Protein AF-A0A964Z2A0-F1 (afdb_monomer_lite)

Foldseek 3Di:
DDDPVVVVVPVVVVVVVVVVVVVVVVVVVVVVVVLVVVVVVVVVVVVVVLVCCQPVLDPQWDWAADDPAWTKTWHWDKDWAQDSPDNPDIDIDIRIHIDIGRDPDD

Secondary structure (DSSP, 8-state):
---TTTTTTHHHHHHHHHHHHHHHHHHHHHHHHHHHHHHHHHHHHHHHHHHHHHHH--TTPEEEE-TTS-EEEEEEEEEEEE-SS-TTSEEEEEEEEEEEE-----

Structure (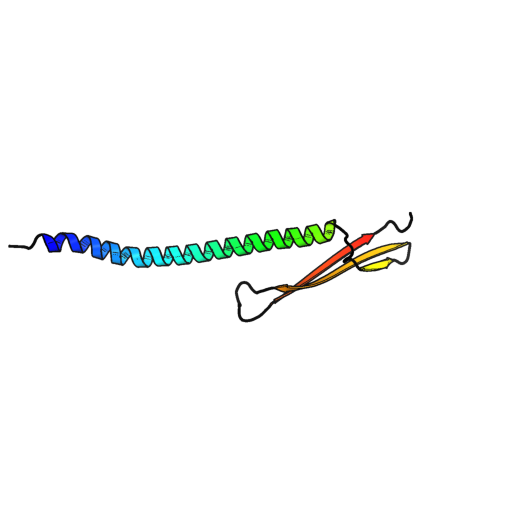mmCIF, N/CA/C/O backbone):
data_AF-A0A964Z2A0-F1
#
_entry.id   AF-A0A964Z2A0-F1
#
loop_
_atom_site.group_PDB
_atom_site.id
_atom_site.type_symbol
_atom_site.label_atom_id
_atom_site.label_alt_id
_atom_site.label_comp_id
_atom_site.label_asym_id
_atom_site.label_entity_id
_atom_site.label_seq_id
_atom_site.pdbx_PDB_ins_code
_atom_site.Cartn_x
_atom_site.Cartn_y
_atom_site.Cartn_z
_atom_site.occupancy
_atom_site.B_iso_or_equiv
_atom_site.auth_seq_id
_atom_site.auth_comp_id
_atom_site.auth_asym_id
_atom_site.auth_atom_id
_atom_site.pdbx_PDB_model_num
ATOM 1 N N . MET A 1 1 ? 43.195 5.010 -56.048 1.00 42.56 1 MET A N 1
ATOM 2 C CA . MET A 1 1 ? 43.161 6.065 -55.007 1.00 42.56 1 MET A CA 1
ATOM 3 C C . MET A 1 1 ? 42.018 5.739 -54.056 1.00 42.56 1 MET A C 1
ATOM 5 O O . MET A 1 1 ? 40.902 5.573 -54.522 1.00 42.56 1 MET A O 1
ATOM 9 N N . ARG A 1 2 ? 42.303 5.501 -52.768 1.00 55.19 2 ARG A N 1
ATOM 10 C CA . ARG A 1 2 ? 41.315 5.024 -51.782 1.00 55.19 2 ARG A CA 1
ATOM 11 C C . ARG A 1 2 ? 40.590 6.229 -51.179 1.00 55.19 2 ARG A C 1
ATOM 13 O O . ARG A 1 2 ? 41.250 7.112 -50.643 1.00 55.19 2 ARG A O 1
ATOM 20 N N . ASN A 1 3 ? 39.264 6.268 -51.306 1.00 51.81 3 ASN A N 1
ATOM 21 C CA . ASN A 1 3 ? 38.430 7.392 -50.877 1.00 51.81 3 ASN A CA 1
ATOM 22 C C . ASN A 1 3 ? 38.527 7.580 -49.344 1.00 51.81 3 ASN A C 1
ATOM 24 O O . ASN A 1 3 ? 38.119 6.680 -48.607 1.00 51.81 3 ASN A O 1
ATOM 28 N N . PRO A 1 4 ? 39.042 8.714 -48.831 1.00 56.06 4 PRO A N 1
ATOM 29 C CA . PRO A 1 4 ? 39.264 8.913 -47.394 1.00 56.06 4 PRO A CA 1
ATOM 30 C C . PRO A 1 4 ? 37.967 9.085 -46.582 1.00 56.06 4 PRO A C 1
ATOM 32 O O . PRO A 1 4 ? 38.004 9.029 -45.358 1.00 56.06 4 PRO A O 1
ATOM 35 N N . LEU A 1 5 ? 36.818 9.234 -47.248 1.00 56.44 5 LEU A N 1
ATOM 36 C CA . LEU A 1 5 ? 35.503 9.388 -46.616 1.00 56.44 5 LEU A CA 1
ATOM 37 C C . LEU A 1 5 ? 34.918 8.076 -46.064 1.00 56.44 5 LEU A C 1
ATOM 39 O O . LEU A 1 5 ? 34.114 8.119 -45.142 1.00 56.44 5 LEU A O 1
ATOM 43 N N . VAL A 1 6 ? 35.334 6.912 -46.577 1.00 54.31 6 VAL A N 1
ATOM 44 C CA . VAL A 1 6 ? 34.776 5.614 -46.140 1.00 54.31 6 VAL A CA 1
ATOM 45 C C . VAL A 1 6 ? 35.364 5.174 -44.792 1.00 54.31 6 VAL A C 1
ATOM 47 O O . VAL A 1 6 ? 34.656 4.615 -43.959 1.00 54.31 6 VAL A O 1
ATOM 50 N N . LYS A 1 7 ? 36.625 5.535 -44.518 1.00 50.62 7 LYS A N 1
ATOM 51 C CA . LYS A 1 7 ? 37.370 5.115 -43.318 1.00 50.62 7 LYS A CA 1
ATOM 52 C C . LYS A 1 7 ? 36.865 5.754 -42.012 1.00 50.62 7 LYS A C 1
ATOM 54 O O . LYS A 1 7 ? 37.085 5.204 -40.942 1.00 50.62 7 LYS A O 1
ATOM 59 N N . ASN A 1 8 ? 36.183 6.899 -42.089 1.00 54.25 8 ASN A N 1
ATOM 60 C CA . ASN A 1 8 ? 35.636 7.584 -40.910 1.00 54.25 8 ASN A CA 1
ATOM 61 C C . ASN A 1 8 ? 34.212 7.130 -40.550 1.00 54.25 8 ASN A C 1
ATOM 63 O O . ASN A 1 8 ? 33.713 7.497 -39.491 1.00 54.25 8 ASN A O 1
ATOM 67 N N . SER A 1 9 ? 33.550 6.352 -41.415 1.00 56.12 9 SER A N 1
ATOM 68 C CA . SER A 1 9 ? 32.181 5.884 -41.169 1.00 56.12 9 SER A CA 1
ATOM 69 C C . SER A 1 9 ? 32.136 4.607 -40.327 1.00 56.12 9 SER A C 1
ATOM 71 O O . SER A 1 9 ? 31.251 4.474 -39.491 1.00 56.12 9 SER A O 1
ATOM 73 N N . GLU A 1 10 ? 33.122 3.717 -40.464 1.00 57.00 10 GLU A N 1
ATOM 74 C CA . GLU A 1 10 ? 33.117 2.377 -39.853 1.00 57.00 10 GLU A CA 1
ATOM 75 C C . GLU A 1 10 ? 33.085 2.428 -38.314 1.00 57.00 10 GLU A C 1
ATOM 77 O O . GLU A 1 10 ? 32.238 1.782 -37.700 1.00 57.00 10 GLU A O 1
ATOM 82 N N . GLY A 1 11 ? 33.886 3.302 -37.691 1.00 60.19 11 GLY A N 1
ATOM 83 C CA . GLY A 1 11 ? 33.871 3.486 -36.231 1.00 60.19 11 GLY A CA 1
ATOM 84 C C . GLY A 1 11 ? 32.579 4.118 -35.694 1.00 60.19 11 GLY A C 1
ATOM 85 O O . GLY A 1 11 ? 32.197 3.876 -34.550 1.00 60.19 11 GLY A O 1
ATOM 86 N N . SER A 1 12 ? 31.861 4.889 -36.520 1.00 64.31 12 SER A N 1
ATOM 87 C CA . SER A 1 12 ? 30.562 5.456 -36.144 1.00 64.31 12 SER A CA 1
ATOM 88 C C . SER A 1 12 ? 29.450 4.412 -36.212 1.00 64.31 12 SER A C 1
ATOM 90 O O . SER A 1 12 ? 28.553 4.457 -35.374 1.00 64.31 12 SER A O 1
ATOM 92 N N . VAL A 1 13 ? 29.486 3.483 -37.176 1.00 67.69 13 VAL A N 1
ATOM 93 C CA . VAL A 1 13 ? 28.464 2.427 -37.289 1.00 67.69 13 VAL A CA 1
ATOM 94 C C . VAL A 1 13 ? 28.670 1.354 -36.216 1.00 67.69 13 VAL A C 1
ATOM 96 O O . VAL A 1 13 ? 27.696 0.932 -35.596 1.00 67.69 13 VAL A O 1
ATOM 99 N N . GLU A 1 14 ? 29.915 0.973 -35.913 1.00 64.38 14 GLU A N 1
ATOM 100 C CA . GLU A 1 14 ? 30.221 0.055 -34.800 1.00 64.38 14 GLU A CA 1
ATOM 101 C C . GLU A 1 14 ? 29.829 0.637 -33.438 1.00 64.38 14 GLU A C 1
ATOM 103 O O . GLU A 1 14 ? 29.220 -0.052 -32.612 1.00 64.38 14 GLU A O 1
ATOM 108 N N . SER A 1 15 ? 30.103 1.926 -33.213 1.00 66.00 15 SER A N 1
ATOM 109 C CA . SER A 1 15 ? 29.645 2.610 -32.002 1.00 66.00 15 SER A CA 1
ATOM 110 C C . SER A 1 15 ? 28.116 2.688 -31.927 1.00 66.00 15 SER A C 1
ATOM 112 O O . SER A 1 15 ? 27.562 2.607 -30.837 1.00 66.00 15 SER A O 1
ATOM 114 N N . PHE A 1 16 ? 27.413 2.823 -33.054 1.00 71.94 16 PHE A N 1
ATOM 115 C CA . PHE A 1 16 ? 25.948 2.886 -33.073 1.00 71.94 16 PHE A CA 1
ATOM 116 C C . PHE A 1 16 ? 25.305 1.518 -32.805 1.00 71.94 16 PHE A C 1
ATOM 118 O O . PHE A 1 16 ? 24.353 1.413 -32.030 1.00 71.94 16 PHE A O 1
ATOM 125 N N . ILE A 1 17 ? 25.864 0.456 -33.395 1.00 76.50 17 ILE A N 1
ATOM 126 C CA . ILE A 1 17 ? 25.414 -0.932 -33.209 1.00 76.50 17 ILE A CA 1
ATOM 127 C C . ILE A 1 17 ? 25.595 -1.391 -31.757 1.00 76.50 17 ILE A C 1
ATOM 129 O O . ILE A 1 17 ? 24.774 -2.150 -31.250 1.00 76.50 17 ILE A O 1
ATOM 133 N N . THR A 1 18 ? 26.630 -0.912 -31.065 1.00 79.00 18 THR A N 1
ATOM 134 C CA . THR A 1 18 ? 26.878 -1.248 -29.651 1.00 79.00 18 THR A CA 1
ATOM 135 C C . THR A 1 18 ? 26.079 -0.380 -28.675 1.00 79.00 18 THR A C 1
ATOM 137 O O . THR A 1 18 ? 25.675 -0.858 -27.613 1.00 79.00 18 THR A O 1
ATOM 140 N N . LEU A 1 19 ? 25.773 0.866 -29.043 1.00 85.44 19 LEU A N 1
ATOM 141 C CA . LEU A 1 19 ? 25.045 1.804 -28.189 1.00 85.44 19 LEU A CA 1
ATOM 142 C C . LEU A 1 19 ? 23.546 1.482 -28.089 1.00 85.44 19 LEU A C 1
ATOM 144 O O . LEU A 1 19 ? 22.965 1.655 -27.020 1.00 85.44 19 LEU A O 1
ATOM 148 N N . ILE A 1 20 ? 22.916 0.960 -29.148 1.00 86.88 20 ILE A N 1
ATOM 149 C CA . ILE A 1 20 ? 21.479 0.621 -29.129 1.00 86.88 20 ILE A CA 1
ATOM 150 C C . ILE A 1 20 ? 21.141 -0.439 -28.059 1.00 86.88 20 ILE A C 1
ATOM 152 O O . ILE A 1 20 ? 20.276 -0.163 -27.221 1.00 86.88 20 ILE A O 1
ATOM 156 N N . PRO A 1 21 ? 21.803 -1.616 -28.005 1.00 87.75 21 PRO A N 1
ATOM 157 C CA . PRO A 1 21 ? 21.550 -2.604 -26.955 1.00 87.75 21 PRO A CA 1
ATOM 158 C C . PRO A 1 21 ? 21.836 -2.058 -25.554 1.00 87.75 21 PRO A C 1
ATOM 160 O O . PRO A 1 21 ? 21.095 -2.341 -24.614 1.00 87.75 21 PRO A O 1
ATOM 163 N N . GLN A 1 22 ? 22.882 -1.240 -25.414 1.00 87.50 22 GLN A N 1
ATOM 164 C CA . GLN A 1 22 ? 23.254 -0.641 -24.136 1.00 87.50 22 GLN A CA 1
ATOM 165 C C . GLN A 1 22 ? 22.185 0.338 -23.629 1.00 87.50 22 GLN A C 1
ATOM 167 O O . GLN A 1 22 ? 21.796 0.273 -22.463 1.00 87.50 22 GLN A O 1
ATOM 172 N N . VAL A 1 23 ? 21.668 1.209 -24.499 1.00 91.44 23 VAL A N 1
ATOM 173 C CA . VAL A 1 23 ? 20.578 2.132 -24.153 1.00 91.44 23 VAL A CA 1
ATOM 174 C C . VAL A 1 23 ? 19.286 1.368 -23.870 1.00 91.44 23 VAL A C 1
ATOM 176 O O . VAL A 1 23 ? 18.568 1.723 -22.941 1.00 91.44 23 VAL A O 1
ATOM 179 N N . PHE A 1 24 ? 19.004 0.287 -24.598 1.00 91.38 24 PHE A N 1
ATOM 180 C CA . PHE A 1 24 ? 17.838 -0.555 -24.330 1.00 91.38 24 PHE A CA 1
ATOM 181 C C . PHE A 1 24 ? 17.883 -1.178 -22.927 1.00 91.38 24 PHE A C 1
ATOM 183 O O . PHE A 1 24 ? 16.922 -1.057 -22.167 1.00 91.38 24 PHE A O 1
ATOM 190 N N . ILE A 1 25 ? 19.015 -1.782 -22.548 1.00 92.06 25 ILE A N 1
ATOM 191 C CA . ILE A 1 25 ? 19.206 -2.345 -21.202 1.00 92.06 25 ILE A CA 1
ATOM 192 C C . ILE A 1 25 ? 19.117 -1.240 -20.143 1.00 92.06 25 ILE A C 1
ATOM 194 O O . ILE A 1 25 ? 18.479 -1.436 -19.109 1.00 92.06 25 ILE A O 1
ATOM 198 N N . PHE A 1 26 ? 19.703 -0.068 -20.405 1.00 93.06 26 PHE A N 1
ATOM 199 C CA . PHE A 1 26 ? 19.602 1.087 -19.513 1.00 93.06 26 PHE A CA 1
ATOM 200 C C . PHE A 1 26 ? 18.149 1.526 -19.299 1.00 93.06 26 PHE A C 1
ATOM 202 O O . PHE A 1 26 ? 17.739 1.716 -18.157 1.00 93.06 26 PHE A O 1
ATOM 209 N N . LEU A 1 27 ? 17.352 1.643 -20.364 1.00 93.31 27 LEU A N 1
ATOM 210 C CA . LEU A 1 27 ? 15.938 2.010 -20.268 1.00 93.31 27 LEU A CA 1
ATOM 211 C C . LEU A 1 27 ? 15.132 0.962 -19.493 1.00 93.31 27 LEU A C 1
ATOM 213 O O . LEU A 1 27 ? 14.289 1.328 -18.677 1.00 93.31 27 LEU A O 1
ATOM 217 N N . LEU A 1 28 ? 15.426 -0.324 -19.690 1.00 90.88 28 LEU A N 1
ATOM 218 C CA . LEU A 1 28 ? 14.778 -1.415 -18.961 1.00 90.88 28 LEU A CA 1
ATOM 219 C C . LEU A 1 28 ? 15.108 -1.341 -17.461 1.00 90.88 28 LEU A C 1
ATOM 221 O O . LEU A 1 28 ? 14.208 -1.358 -16.623 1.00 90.88 28 LEU A O 1
ATOM 225 N N . MET A 1 29 ? 16.385 -1.164 -17.109 1.00 90.19 29 MET A N 1
ATOM 226 C CA . MET A 1 29 ? 16.804 -0.962 -15.716 1.00 90.19 29 MET A CA 1
ATOM 227 C C . MET A 1 29 ? 16.183 0.299 -15.107 1.00 90.19 29 MET A C 1
ATOM 229 O O . MET A 1 29 ? 15.705 0.265 -13.974 1.00 90.19 29 MET A O 1
ATOM 233 N N . PHE A 1 30 ? 16.134 1.397 -15.861 1.00 88.56 30 PHE A N 1
ATOM 234 C CA . PHE A 1 30 ? 15.533 2.652 -15.419 1.00 88.56 30 PHE A CA 1
ATOM 235 C C . PHE A 1 30 ? 14.040 2.494 -15.108 1.00 88.56 30 PHE A C 1
ATOM 237 O O . PHE A 1 30 ? 13.581 2.953 -14.062 1.00 88.56 30 PHE A O 1
ATOM 244 N N . GLN A 1 31 ? 13.295 1.786 -15.962 1.00 84.88 31 GLN A N 1
ATOM 245 C CA . GLN A 1 31 ? 11.884 1.471 -15.725 1.00 84.88 31 GLN A CA 1
ATOM 246 C C . GLN A 1 31 ? 11.687 0.623 -14.461 1.00 84.88 31 GLN A C 1
ATOM 248 O O . GLN A 1 31 ? 10.807 0.935 -13.657 1.00 84.88 31 GLN A O 1
ATOM 253 N N . LEU A 1 32 ? 12.527 -0.393 -14.235 1.00 84.94 32 LEU A N 1
ATOM 254 C CA . LEU A 1 32 ? 12.457 -1.229 -13.029 1.00 84.94 32 LEU A CA 1
ATOM 255 C C . LEU A 1 32 ? 12.736 -0.432 -11.747 1.00 84.94 32 LEU A C 1
ATOM 257 O O . LEU A 1 32 ? 12.037 -0.611 -10.750 1.00 84.94 32 LEU A O 1
ATOM 261 N N . VAL A 1 33 ? 13.715 0.477 -11.766 1.00 83.06 33 VAL A N 1
ATOM 262 C CA . VAL A 1 33 ? 14.020 1.352 -10.620 1.00 83.06 33 VAL A CA 1
ATOM 263 C C . VAL A 1 33 ? 12.870 2.324 -10.344 1.00 83.06 33 VAL A C 1
ATOM 265 O O . VAL A 1 33 ? 12.479 2.497 -9.190 1.00 83.06 33 VAL A O 1
ATOM 268 N N . PHE A 1 34 ? 12.275 2.919 -11.381 1.00 78.75 34 PHE A N 1
ATOM 269 C CA . PHE A 1 34 ? 11.106 3.796 -11.229 1.00 78.75 34 PHE A CA 1
ATOM 270 C C . PHE A 1 34 ? 9.894 3.065 -10.641 1.00 78.75 34 PHE A C 1
ATOM 272 O O . PHE A 1 34 ? 9.170 3.609 -9.800 1.00 78.75 34 PHE A O 1
ATOM 279 N N . MET A 1 35 ? 9.699 1.814 -11.054 1.00 76.44 35 MET A N 1
ATOM 280 C CA . MET A 1 35 ? 8.689 0.923 -10.497 1.00 76.44 35 MET A CA 1
ATOM 281 C C . MET A 1 35 ? 8.938 0.635 -9.009 1.00 76.44 35 MET A C 1
ATOM 283 O O . MET A 1 35 ? 8.018 0.780 -8.203 1.00 76.44 35 MET A O 1
ATOM 287 N N . GLN A 1 36 ? 10.178 0.314 -8.620 1.00 72.31 36 GLN A N 1
ATOM 288 C CA . GLN A 1 36 ? 10.542 0.117 -7.210 1.00 72.31 36 GLN A CA 1
ATOM 289 C C . GLN A 1 36 ? 10.328 1.385 -6.375 1.00 72.31 36 GLN A C 1
ATOM 291 O O . GLN A 1 36 ? 9.770 1.313 -5.281 1.00 72.31 36 GLN A O 1
ATOM 296 N N . PHE A 1 37 ? 10.712 2.552 -6.896 1.00 73.50 37 PHE A N 1
ATOM 297 C CA . PHE A 1 37 ? 10.514 3.827 -6.208 1.00 73.50 37 PHE A CA 1
ATOM 298 C C . PHE A 1 37 ? 9.028 4.136 -5.975 1.00 73.50 37 PHE A C 1
ATOM 300 O O . PHE A 1 37 ? 8.645 4.529 -4.872 1.00 73.50 37 PHE A O 1
ATOM 307 N N . SER A 1 38 ? 8.186 3.913 -6.987 1.00 70.38 38 SER A N 1
ATOM 308 C CA . SER A 1 38 ? 6.737 4.133 -6.880 1.00 70.38 38 SER A CA 1
ATOM 309 C C . SER A 1 38 ? 6.113 3.207 -5.831 1.00 70.38 38 SER A C 1
ATOM 311 O O . SER A 1 38 ? 5.398 3.676 -4.951 1.00 70.38 38 SER A O 1
ATOM 313 N N . PHE A 1 39 ? 6.483 1.923 -5.835 1.00 68.12 39 PHE A N 1
ATOM 314 C CA . PHE A 1 39 ? 6.010 0.948 -4.847 1.00 68.12 39 PHE A CA 1
ATOM 315 C C . PHE A 1 39 ? 6.432 1.291 -3.408 1.00 68.12 39 PHE A C 1
ATOM 317 O O . PHE A 1 39 ? 5.632 1.193 -2.473 1.00 68.12 39 PHE A O 1
ATOM 324 N N . ILE A 1 40 ? 7.685 1.716 -3.215 1.00 71.88 40 ILE A N 1
ATOM 325 C CA . ILE A 1 40 ? 8.208 2.117 -1.900 1.00 71.88 40 ILE A CA 1
ATOM 326 C C . ILE A 1 40 ? 7.468 3.356 -1.390 1.00 71.88 40 ILE A C 1
ATOM 328 O O . ILE A 1 40 ? 7.057 3.394 -0.227 1.00 71.88 40 ILE A O 1
ATOM 332 N N . ARG A 1 41 ? 7.252 4.350 -2.258 1.00 69.31 41 ARG A N 1
ATOM 333 C CA . ARG A 1 41 ? 6.493 5.556 -1.916 1.00 69.31 41 ARG A CA 1
ATOM 334 C C . ARG A 1 41 ? 5.070 5.208 -1.484 1.00 69.31 41 ARG A C 1
ATOM 336 O O . ARG A 1 41 ? 4.647 5.634 -0.413 1.00 69.31 41 ARG A O 1
ATOM 343 N N . ASP A 1 42 ? 4.371 4.392 -2.266 1.00 64.81 42 ASP A N 1
ATOM 344 C CA . ASP A 1 42 ? 2.983 4.020 -1.985 1.00 64.81 42 ASP A CA 1
ATOM 345 C C . ASP A 1 42 ? 2.877 3.179 -0.702 1.00 64.81 42 ASP A C 1
ATOM 347 O O . ASP A 1 42 ? 1.946 3.353 0.086 1.00 64.81 42 ASP A O 1
ATOM 351 N N . THR A 1 43 ? 3.879 2.340 -0.419 1.00 63.75 43 THR A N 1
ATOM 352 C CA . THR A 1 43 ? 3.965 1.577 0.835 1.00 63.75 43 THR A CA 1
ATOM 353 C C . THR A 1 43 ? 4.150 2.492 2.045 1.00 63.75 43 THR A C 1
ATOM 355 O O . THR A 1 43 ? 3.416 2.357 3.025 1.00 63.75 43 THR A O 1
ATOM 358 N N . HIS A 1 44 ? 5.080 3.451 1.992 1.00 61.88 44 HIS A N 1
ATOM 359 C CA . HIS A 1 44 ? 5.299 4.391 3.097 1.00 61.88 44 HIS A CA 1
ATOM 360 C C . HIS A 1 44 ? 4.105 5.323 3.313 1.00 61.88 44 HIS A C 1
ATOM 362 O O . HIS A 1 44 ? 3.716 5.558 4.458 1.00 61.88 44 HIS A O 1
ATOM 368 N N . THR A 1 45 ? 3.483 5.816 2.240 1.00 69.12 45 THR A N 1
ATOM 369 C CA . THR A 1 45 ? 2.264 6.626 2.339 1.00 69.12 45 THR A CA 1
ATOM 370 C C . THR A 1 45 ? 1.105 5.807 2.906 1.00 69.12 45 THR A C 1
ATOM 372 O O . THR A 1 45 ? 0.436 6.276 3.822 1.00 69.12 45 THR A O 1
ATOM 375 N N . SER A 1 46 ? 0.916 4.562 2.456 1.00 63.88 46 SER A N 1
ATOM 376 C CA . SER A 1 46 ? -0.123 3.667 2.981 1.00 63.88 46 SER A CA 1
ATOM 377 C C . SER A 1 46 ? 0.106 3.316 4.455 1.00 63.88 46 SER A C 1
ATOM 379 O O . SER A 1 46 ? -0.848 3.287 5.229 1.00 63.88 46 SER A O 1
ATOM 381 N N . GLN A 1 47 ? 1.349 3.064 4.874 1.00 62.50 47 GLN A N 1
ATOM 382 C CA . GLN A 1 47 ? 1.669 2.837 6.288 1.00 62.50 47 GLN A CA 1
ATOM 383 C C . GLN A 1 47 ? 1.439 4.098 7.129 1.00 62.50 47 GLN A C 1
ATOM 385 O O . GLN A 1 47 ? 0.873 4.011 8.218 1.00 62.50 47 GLN A O 1
ATOM 390 N N . GLY A 1 48 ? 1.815 5.270 6.611 1.00 64.88 48 GLY A N 1
ATOM 391 C CA . GLY A 1 48 ? 1.555 6.553 7.260 1.00 64.88 48 GLY A CA 1
ATOM 392 C C . GLY A 1 48 ? 0.061 6.841 7.412 1.00 64.88 48 GLY A C 1
ATOM 393 O O . GLY A 1 48 ? -0.368 7.298 8.469 1.00 64.88 48 GLY A O 1
ATOM 394 N N . GLU A 1 49 ? -0.743 6.526 6.398 1.00 67.25 49 GLU A N 1
ATOM 395 C CA . GLU A 1 49 ? -2.200 6.665 6.437 1.00 67.25 49 GLU A CA 1
ATOM 396 C C . GLU A 1 49 ? -2.832 5.721 7.467 1.00 67.25 49 GLU A C 1
ATOM 398 O O . GLU A 1 49 ? -3.602 6.175 8.310 1.00 67.25 49 GLU A O 1
ATOM 403 N N . ILE A 1 50 ? -2.456 4.437 7.475 1.00 69.25 50 ILE A N 1
ATOM 404 C CA . ILE A 1 50 ? -2.953 3.456 8.456 1.00 69.25 50 ILE A CA 1
ATOM 405 C C . ILE A 1 50 ? -2.582 3.885 9.882 1.00 69.25 50 ILE A C 1
ATOM 407 O O . ILE A 1 50 ? -3.432 3.877 10.771 1.00 69.25 50 ILE A O 1
ATOM 411 N N . SER A 1 51 ? -1.338 4.321 10.100 1.00 64.31 51 SER A N 1
ATOM 412 C CA . SER A 1 51 ? -0.881 4.780 11.414 1.00 64.31 51 SER A CA 1
ATOM 413 C C . SER A 1 51 ? -1.578 6.071 11.845 1.00 64.31 51 SER A C 1
ATOM 415 O O . SER A 1 51 ? -1.936 6.218 13.011 1.00 64.31 51 SER A O 1
ATOM 417 N N . ARG A 1 52 ? -1.812 7.007 10.921 1.00 64.88 52 ARG A N 1
ATOM 418 C CA . ARG A 1 52 ? -2.552 8.243 11.198 1.00 64.88 52 ARG A CA 1
ATOM 419 C C . ARG A 1 52 ? -4.008 7.951 11.549 1.00 64.88 52 ARG A C 1
ATOM 421 O O . ARG A 1 52 ? -4.540 8.565 12.468 1.00 64.88 52 ARG A O 1
ATOM 428 N N . THR A 1 53 ? -4.626 7.005 10.854 1.00 63.94 53 THR A N 1
ATOM 429 C CA . THR A 1 53 ? -5.986 6.543 11.132 1.00 63.94 53 THR A CA 1
ATOM 430 C C . THR A 1 53 ? -6.079 5.821 12.481 1.00 63.94 53 THR A C 1
ATOM 432 O O . THR A 1 53 ? -7.055 6.020 13.202 1.00 63.94 53 THR A O 1
ATOM 435 N N . ALA A 1 54 ? -5.058 5.052 12.873 1.00 62.41 54 ALA A N 1
ATOM 436 C CA . ALA A 1 54 ? -4.947 4.453 14.207 1.00 62.41 54 ALA A CA 1
ATOM 437 C C . ALA A 1 54 ? -4.816 5.504 15.325 1.00 62.41 54 ALA A C 1
ATOM 439 O O . ALA A 1 54 ? -5.482 5.398 16.349 1.00 62.41 54 ALA A O 1
ATOM 440 N N . ILE A 1 55 ? -3.993 6.538 15.115 1.00 62.31 55 ILE A N 1
ATOM 441 C CA . ILE A 1 55 ? -3.682 7.554 16.136 1.00 62.31 55 ILE A CA 1
ATOM 442 C C . ILE A 1 55 ? -4.791 8.602 16.288 1.00 62.31 55 ILE A C 1
ATOM 444 O O . ILE A 1 55 ? -5.080 9.022 17.403 1.00 62.31 55 ILE A O 1
ATOM 448 N N . LEU A 1 56 ? -5.405 9.064 15.193 1.00 60.94 56 LEU A N 1
ATOM 449 C CA . LEU A 1 56 ? -6.365 10.174 15.258 1.00 60.94 56 LEU A CA 1
ATOM 450 C C . LEU A 1 56 ? -7.714 9.800 15.882 1.00 60.94 56 LEU A C 1
ATOM 452 O O . LEU A 1 56 ? -8.490 10.715 16.141 1.00 60.94 56 LEU A O 1
ATOM 456 N N . GLY A 1 57 ? -8.008 8.509 16.104 1.00 57.66 57 GLY A N 1
ATOM 457 C CA . GLY A 1 57 ? -9.204 8.071 16.841 1.00 57.66 57 GLY A CA 1
ATOM 458 C C . GLY A 1 57 ? -10.509 8.731 16.368 1.00 57.66 57 GLY A C 1
ATOM 459 O O . GLY A 1 57 ? -11.361 9.070 17.179 1.00 57.66 57 GLY A O 1
ATOM 460 N N . GLY A 1 58 ? -10.625 9.024 15.066 1.00 60.88 58 GLY A N 1
ATOM 461 C CA . GLY A 1 58 ? -11.676 9.893 14.526 1.00 60.88 58 GLY A CA 1
ATOM 462 C C . GLY A 1 58 ? -13.055 9.230 14.422 1.00 60.88 58 GLY A C 1
ATOM 463 O O . GLY A 1 58 ? -13.209 8.034 14.636 1.00 60.88 58 GLY A O 1
ATOM 464 N N . SER A 1 59 ? -14.061 9.989 13.976 1.00 60.19 59 SER A N 1
ATOM 465 C CA . SER A 1 59 ? -15.484 9.602 13.820 1.00 60.19 59 SER A CA 1
ATOM 466 C C . SER A 1 59 ? -15.793 8.355 12.969 1.00 60.19 59 SER A C 1
ATOM 468 O O . SER A 1 59 ? -16.957 8.015 12.774 1.00 60.19 59 SER A O 1
ATOM 470 N N . LYS A 1 60 ? -14.771 7.690 12.430 1.00 68.44 60 LYS A N 1
ATOM 471 C CA . LYS A 1 60 ? -14.872 6.461 11.639 1.00 68.44 60 LYS A CA 1
ATOM 472 C C . LYS A 1 60 ? -14.835 5.184 12.485 1.00 68.44 60 LYS A C 1
ATOM 474 O O . LYS A 1 60 ? -15.153 4.118 11.968 1.00 68.44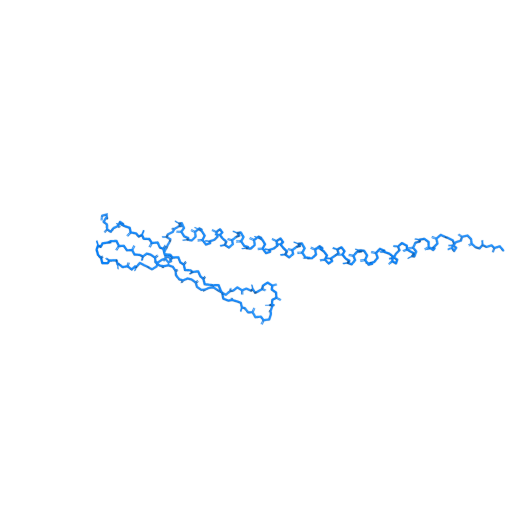 60 LYS A O 1
ATOM 479 N N . TYR A 1 61 ? -14.444 5.271 13.756 1.00 74.25 61 TYR A N 1
ATOM 480 C CA . TYR A 1 61 ? -14.474 4.124 14.660 1.00 74.25 61 TYR A CA 1
ATOM 481 C C . TYR A 1 61 ? -15.895 3.857 15.159 1.00 74.25 61 TYR A C 1
ATOM 483 O O . TYR A 1 61 ? -16.580 4.755 15.644 1.00 74.25 61 TYR A O 1
ATOM 491 N N . THR A 1 62 ? -16.322 2.599 15.087 1.00 78.25 62 THR A N 1
ATOM 492 C CA . THR A 1 62 ? -17.574 2.141 15.692 1.00 78.25 62 THR A CA 1
ATOM 493 C C . THR A 1 62 ? -17.288 1.649 17.107 1.00 78.25 62 THR A C 1
ATOM 495 O O . THR A 1 62 ? -16.553 0.676 17.291 1.00 78.25 62 THR A O 1
ATOM 498 N N . SER A 1 63 ? -17.860 2.321 18.106 1.00 77.62 63 SER A N 1
ATOM 499 C CA . SER A 1 63 ? -17.706 1.950 19.515 1.00 77.62 63 SER A CA 1
ATOM 500 C C . SER A 1 63 ? -18.608 0.772 19.885 1.00 77.62 63 SER A C 1
ATOM 502 O O . SER A 1 63 ? -19.794 0.753 19.556 1.00 77.62 63 SER A O 1
ATOM 504 N N . HIS A 1 64 ? -18.035 -0.209 20.576 1.00 83.75 64 HIS A N 1
ATOM 505 C CA . HIS A 1 64 ? -18.712 -1.385 21.103 1.00 83.75 64 HIS A CA 1
ATOM 506 C C . HIS A 1 64 ? -18.464 -1.463 22.616 1.00 83.75 64 HIS A C 1
ATOM 5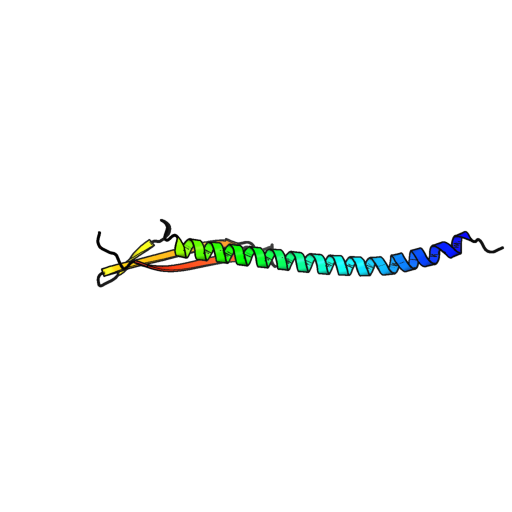08 O O . HIS A 1 64 ? -17.308 -1.549 23.028 1.00 83.75 64 HIS A O 1
ATOM 514 N N . PRO A 1 65 ? -19.500 -1.431 23.468 1.00 83.06 65 PRO A N 1
ATOM 515 C CA . PRO A 1 65 ? -19.314 -1.443 24.916 1.00 83.06 65 PRO A CA 1
ATOM 516 C C . PRO A 1 65 ? -18.754 -2.786 25.404 1.00 83.06 65 PRO A C 1
ATOM 518 O O . PRO A 1 65 ? -19.147 -3.848 24.915 1.00 83.06 65 PRO A O 1
ATOM 521 N N . LEU A 1 66 ? -17.862 -2.739 26.397 1.00 82.31 66 LEU A N 1
ATOM 522 C CA . LEU A 1 66 ? -17.317 -3.930 27.049 1.00 82.31 66 LEU A CA 1
ATOM 523 C C . LEU A 1 66 ? -18.093 -4.287 28.319 1.00 82.31 66 LEU A C 1
ATOM 525 O O . LEU A 1 66 ? -18.558 -3.429 29.072 1.00 82.31 66 LEU A O 1
ATOM 529 N N . VAL A 1 67 ? -18.191 -5.590 28.586 1.00 77.31 67 VAL A N 1
ATOM 530 C CA . VAL A 1 67 ? -18.754 -6.110 29.836 1.00 77.31 67 VAL A CA 1
ATOM 531 C C . VAL A 1 67 ? -17.751 -5.829 30.959 1.00 77.31 67 VAL A C 1
ATOM 533 O O . VAL A 1 67 ? -16.715 -6.483 31.031 1.00 77.31 67 VAL A O 1
ATOM 536 N N . GLY A 1 68 ? -18.048 -4.847 31.815 1.00 74.62 68 GLY A N 1
ATOM 537 C CA . GLY A 1 68 ? -17.163 -4.418 32.911 1.00 74.62 68 GLY A CA 1
ATOM 538 C C . GLY A 1 68 ? -16.765 -2.936 32.894 1.00 74.62 68 GLY A C 1
ATOM 539 O O . GLY A 1 68 ? -16.083 -2.499 33.816 1.00 74.62 68 GLY A O 1
ATOM 540 N N . GLY A 1 69 ? -17.225 -2.163 31.904 1.00 76.06 69 GLY A N 1
ATOM 541 C CA . GLY A 1 69 ? -16.841 -0.760 31.710 1.00 76.06 69 GLY A CA 1
ATOM 542 C C . GLY A 1 69 ? -15.774 -0.614 30.622 1.00 76.06 69 GLY A C 1
ATOM 543 O O . GLY A 1 69 ? -15.031 -1.552 30.345 1.00 76.06 69 GLY A O 1
ATOM 544 N N . GLY A 1 70 ? -15.733 0.547 29.969 1.00 77.62 70 GLY A N 1
ATOM 545 C CA . GLY A 1 70 ? -14.930 0.761 28.759 1.00 77.62 70 GLY A CA 1
ATOM 546 C C . GLY A 1 70 ? -15.693 0.489 27.455 1.00 77.62 70 GLY A C 1
ATOM 547 O O . GLY A 1 70 ? -16.802 -0.061 27.446 1.00 77.62 70 GLY A O 1
ATOM 548 N N . SER A 1 71 ? -15.086 0.862 26.331 1.00 79.69 71 SER A N 1
ATOM 549 C CA . SER A 1 71 ? -15.573 0.536 24.991 1.00 79.69 71 SER A CA 1
ATOM 550 C C . SER A 1 71 ? -14.426 0.165 24.048 1.00 79.69 71 SER A C 1
ATOM 552 O O . SER A 1 71 ? -13.299 0.617 24.207 1.00 79.69 71 SER A O 1
ATOM 554 N N . VAL A 1 72 ? -14.689 -0.694 23.068 1.00 82.81 72 VAL A N 1
ATOM 555 C CA . VAL A 1 72 ? -13.761 -1.016 21.980 1.00 82.81 72 VAL A CA 1
ATOM 556 C C . VAL A 1 72 ? -14.150 -0.207 20.759 1.00 82.81 72 VAL A C 1
ATOM 558 O O . VAL A 1 72 ? -15.282 -0.267 20.289 1.00 82.81 72 VAL A O 1
ATOM 561 N N . LEU A 1 73 ? -13.189 0.514 20.213 1.00 80.50 73 LEU A N 1
ATOM 562 C CA . LEU A 1 73 ? -13.298 1.244 18.967 1.00 80.50 73 LEU A CA 1
ATOM 563 C C . LEU A 1 73 ? -12.819 0.335 17.832 1.00 80.50 73 LEU A C 1
ATOM 565 O O . LEU A 1 73 ? -11.638 -0.006 17.755 1.00 80.50 73 LEU A O 1
ATOM 569 N N . LEU A 1 74 ? -13.736 -0.055 16.946 1.00 81.62 74 LEU A N 1
ATOM 570 C CA . LEU A 1 74 ? -13.435 -0.861 15.764 1.00 81.62 74 LEU A CA 1
ATOM 571 C C . LEU A 1 74 ? -13.484 0.003 14.505 1.00 81.62 74 LEU A C 1
ATOM 573 O O . LEU A 1 74 ? -14.487 0.661 14.233 1.00 81.62 74 LEU A O 1
ATOM 577 N N . LEU A 1 75 ? -12.427 -0.057 13.707 1.00 80.19 75 LEU A N 1
ATOM 578 C CA . LEU A 1 75 ? -12.419 0.442 12.3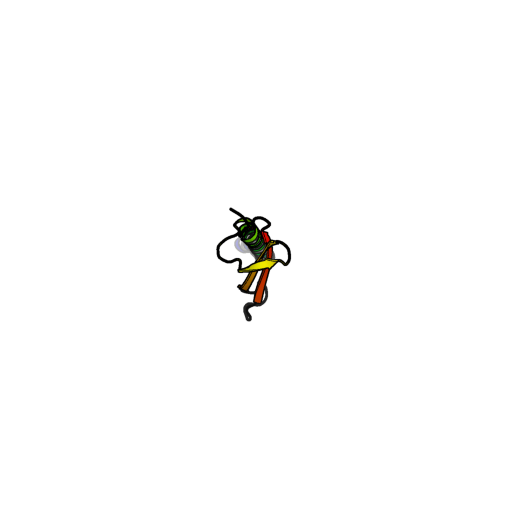41 1.00 80.19 75 LEU A CA 1
ATOM 579 C C . LEU A 1 75 ? -12.326 -0.747 11.390 1.00 80.19 75 LEU A C 1
ATOM 581 O O . LEU A 1 75 ? -11.340 -1.482 11.425 1.00 80.19 75 LEU A O 1
ATOM 585 N N . ASP A 1 76 ? -13.337 -0.906 10.539 1.00 82.25 76 ASP A N 1
ATOM 586 C CA . ASP A 1 76 ? -13.319 -1.822 9.399 1.00 82.25 76 ASP A CA 1
ATOM 587 C C . ASP A 1 76 ? -13.498 -0.985 8.127 1.00 82.25 76 ASP A C 1
ATOM 589 O O . ASP A 1 76 ? -14.598 -0.525 7.814 1.00 82.25 76 ASP A O 1
ATOM 593 N N . GLU A 1 77 ? -12.394 -0.731 7.426 1.00 79.38 77 GLU A N 1
ATOM 594 C CA . GLU A 1 77 ? -12.415 -0.058 6.130 1.00 79.38 77 GLU A CA 1
ATOM 595 C C . GLU A 1 77 ? -11.974 -1.025 5.038 1.00 79.38 77 GLU A C 1
ATOM 597 O O . GLU A 1 77 ? -10.882 -1.594 5.074 1.00 79.38 77 GLU A O 1
ATOM 602 N N . THR A 1 78 ? -12.822 -1.177 4.024 1.00 81.88 78 THR A N 1
ATOM 603 C CA . THR A 1 78 ? -12.482 -1.893 2.797 1.00 81.88 78 THR A CA 1
ATOM 604 C C . THR A 1 78 ? -12.412 -0.890 1.657 1.00 81.88 78 THR A C 1
ATOM 606 O O . THR A 1 78 ? -13.401 -0.231 1.340 1.00 81.88 78 THR A O 1
ATOM 609 N N . SER A 1 79 ? -11.242 -0.770 1.039 1.00 80.06 79 SER A N 1
ATOM 610 C CA . SER A 1 79 ? -11.020 0.067 -0.134 1.00 80.06 79 SER A CA 1
ATOM 611 C C . SER A 1 79 ? -10.561 -0.770 -1.319 1.00 80.06 79 SER A C 1
ATOM 613 O O . SER A 1 79 ? -10.032 -1.873 -1.180 1.00 80.06 79 SER A O 1
ATOM 615 N N . VAL A 1 80 ? -10.811 -0.254 -2.516 1.00 81.31 80 VAL A N 1
ATOM 616 C CA . VAL A 1 80 ? -10.391 -0.886 -3.762 1.00 81.31 80 VAL A CA 1
ATOM 617 C C . VAL A 1 80 ? -9.125 -0.183 -4.229 1.00 81.31 80 VAL A C 1
ATOM 619 O O . VAL A 1 80 ? -9.097 1.043 -4.313 1.00 81.31 80 VAL A O 1
ATOM 622 N N . ILE A 1 81 ? -8.074 -0.955 -4.484 1.00 77.62 81 ILE A N 1
ATOM 623 C CA . ILE A 1 81 ? -6.770 -0.463 -4.925 1.00 77.62 81 ILE A CA 1
ATOM 624 C C . ILE A 1 81 ? -6.409 -1.081 -6.274 1.00 77.62 81 ILE A C 1
ATOM 626 O O . ILE A 1 81 ? -6.743 -2.231 -6.564 1.00 77.62 81 ILE A O 1
ATOM 630 N N . GLU A 1 82 ? -5.709 -0.323 -7.106 1.00 72.75 82 GLU A N 1
ATOM 631 C CA . GLU A 1 82 ? -5.152 -0.850 -8.348 1.00 72.75 82 GLU A CA 1
ATOM 632 C C . GLU A 1 82 ? -3.961 -1.763 -8.039 1.00 72.75 82 GLU A C 1
ATOM 634 O O . GLU A 1 82 ? -3.163 -1.502 -7.133 1.00 72.75 82 GLU A O 1
ATOM 639 N N . LYS A 1 83 ? -3.854 -2.878 -8.766 1.00 66.31 83 LYS A N 1
ATOM 640 C CA . LYS A 1 83 ? -2.733 -3.803 -8.600 1.00 66.31 83 LYS A CA 1
ATOM 641 C C . LYS A 1 83 ? -1.513 -3.272 -9.339 1.00 66.31 83 LYS A C 1
ATOM 643 O O . LYS A 1 83 ? -1.602 -2.791 -10.460 1.00 66.31 83 LYS A O 1
ATOM 648 N N . PHE A 1 84 ? -0.351 -3.476 -8.732 1.00 63.34 84 PHE A N 1
ATOM 649 C CA . PHE A 1 84 ? 0.929 -3.047 -9.290 1.00 63.34 84 PHE A CA 1
ATOM 650 C C . PHE A 1 84 ? 1.361 -3.830 -10.546 1.00 63.34 84 PHE A C 1
ATOM 652 O O . PHE A 1 84 ? 2.036 -3.283 -11.409 1.00 63.34 84 PHE A O 1
ATOM 659 N N . ILE A 1 85 ? 0.991 -5.114 -10.646 1.00 66.19 85 ILE A N 1
ATOM 660 C CA . ILE A 1 85 ? 1.443 -6.022 -11.722 1.00 66.19 85 ILE A CA 1
ATOM 661 C C . ILE A 1 85 ? 0.322 -6.323 -12.729 1.00 66.19 85 ILE A C 1
ATOM 663 O O . ILE A 1 85 ? 0.594 -6.618 -13.888 1.00 66.19 85 ILE A O 1
ATOM 667 N N . ASP A 1 86 ? -0.937 -6.251 -12.296 1.00 67.06 86 ASP A N 1
ATOM 668 C CA . ASP A 1 86 ? -2.097 -6.657 -13.091 1.00 67.06 86 ASP A CA 1
ATOM 669 C C . ASP A 1 86 ? -3.100 -5.506 -13.226 1.00 67.06 86 ASP A C 1
ATOM 671 O O . ASP A 1 86 ? -3.990 -5.333 -12.399 1.00 67.06 86 ASP A O 1
ATOM 675 N N . PHE A 1 87 ? -2.970 -4.734 -14.303 1.00 70.00 87 PHE A N 1
ATOM 676 C CA . PHE A 1 87 ? -3.879 -3.626 -14.619 1.00 70.00 87 PHE A CA 1
ATOM 677 C C . PHE A 1 87 ? -5.272 -4.092 -15.075 1.00 70.00 87 PHE A C 1
ATOM 679 O O . PHE A 1 87 ? -6.165 -3.267 -15.255 1.00 70.00 87 PHE A O 1
ATOM 686 N N . GLY A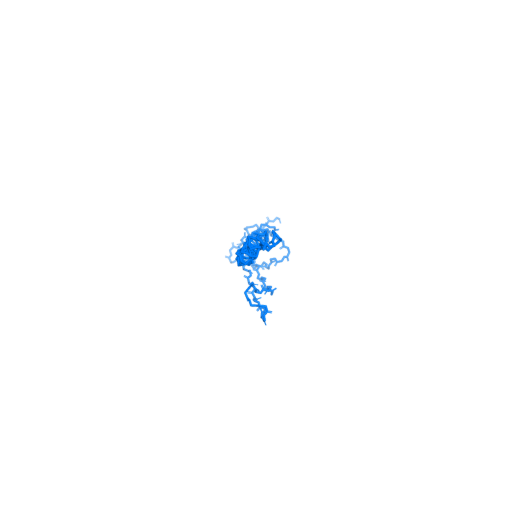 1 88 ? -5.468 -5.398 -15.291 1.00 72.25 88 GLY A N 1
ATOM 687 C CA . GLY A 1 88 ? -6.742 -5.967 -15.727 1.00 72.25 88 GLY A CA 1
ATOM 688 C C . GLY A 1 88 ? -7.732 -6.202 -14.588 1.00 72.25 88 GLY A C 1
ATOM 689 O O . GLY A 1 88 ? -8.901 -6.488 -14.851 1.00 72.25 88 GLY A O 1
ATOM 690 N N . SER A 1 89 ? -7.299 -6.099 -13.327 1.00 75.19 89 SER A N 1
ATOM 691 C CA . SER A 1 89 ? -8.180 -6.340 -12.189 1.00 75.19 89 SER A CA 1
ATOM 692 C C . SER A 1 89 ? -7.839 -5.493 -10.966 1.00 75.19 89 SER A C 1
ATOM 694 O O . SER A 1 89 ? -6.682 -5.254 -10.624 1.00 75.19 89 SER A O 1
ATOM 696 N N . LEU A 1 90 ? -8.881 -5.060 -10.261 1.00 78.19 90 LEU A N 1
ATOM 697 C CA . LEU A 1 90 ? -8.739 -4.327 -9.010 1.00 78.19 90 LEU A CA 1
ATOM 698 C C . LEU A 1 90 ? -8.452 -5.298 -7.854 1.00 78.19 90 LEU A C 1
ATOM 700 O O . LEU A 1 90 ? -8.936 -6.433 -7.834 1.00 78.19 90 LEU A O 1
ATOM 704 N N . ALA A 1 91 ? -7.651 -4.866 -6.884 1.00 77.12 91 ALA A N 1
ATOM 705 C CA . ALA A 1 91 ? -7.448 -5.558 -5.615 1.00 77.12 91 ALA A CA 1
ATOM 706 C C . ALA A 1 91 ? -8.280 -4.904 -4.507 1.00 77.12 91 ALA A C 1
ATOM 708 O O . ALA A 1 91 ? -8.601 -3.720 -4.557 1.00 77.12 91 ALA A O 1
ATOM 709 N N . GLN A 1 92 ? -8.620 -5.680 -3.481 1.00 79.19 92 GLN A N 1
ATOM 710 C CA . GLN A 1 92 ? -9.232 -5.153 -2.264 1.00 79.19 92 GLN A CA 1
ATOM 711 C C . GLN A 1 92 ? -8.173 -4.999 -1.176 1.00 79.19 92 GLN A C 1
ATOM 713 O O . GLN A 1 92 ? -7.387 -5.912 -0.920 1.00 79.19 92 GLN A O 1
ATOM 718 N N . LYS A 1 93 ? -8.182 -3.842 -0.520 1.00 79.69 93 LYS A N 1
ATOM 719 C CA . LYS A 1 93 ? -7.411 -3.533 0.679 1.00 79.69 93 LYS A CA 1
ATOM 720 C C . LYS A 1 93 ? -8.383 -3.478 1.852 1.00 79.69 93 LYS A C 1
ATOM 722 O O . LYS A 1 93 ? -9.282 -2.644 1.869 1.00 79.69 93 LYS A O 1
ATOM 727 N N . LYS A 1 94 ? -8.194 -4.360 2.832 1.00 80.06 94 LYS A N 1
ATOM 728 C CA . LYS A 1 94 ? -8.940 -4.343 4.093 1.00 80.06 94 LYS A CA 1
ATOM 729 C C . LYS A 1 94 ? -8.039 -3.819 5.210 1.00 80.06 94 LYS A C 1
ATOM 731 O O . LYS A 1 94 ? -6.946 -4.348 5.406 1.00 80.06 94 LYS A O 1
ATOM 736 N N . ILE A 1 95 ? -8.486 -2.793 5.926 1.00 76.06 95 ILE A N 1
ATOM 737 C CA . ILE A 1 95 ? -7.843 -2.268 7.133 1.00 76.06 95 ILE A CA 1
ATOM 738 C C . ILE A 1 95 ? -8.754 -2.597 8.313 1.00 76.06 95 ILE A C 1
ATOM 740 O O . ILE A 1 95 ? -9.918 -2.207 8.324 1.00 76.06 95 ILE A O 1
ATOM 744 N N . ILE A 1 96 ? -8.202 -3.294 9.307 1.00 78.62 96 ILE A N 1
ATOM 745 C CA . ILE A 1 96 ? -8.862 -3.544 10.588 1.00 78.62 96 ILE A CA 1
ATOM 746 C C . ILE A 1 96 ? -7.999 -2.903 11.670 1.00 78.62 96 ILE A C 1
ATOM 748 O O . ILE A 1 96 ? -6.825 -3.250 11.801 1.00 78.62 96 ILE A O 1
ATOM 752 N N . SER A 1 97 ? -8.570 -1.969 12.425 1.00 76.81 97 SER A N 1
ATOM 753 C CA . SER A 1 97 ? -7.926 -1.365 13.594 1.00 76.81 97 SER A CA 1
ATOM 754 C C . SER A 1 97 ? -8.834 -1.523 14.804 1.00 76.81 97 SER A C 1
ATOM 756 O O . SER A 1 97 ? -10.044 -1.315 14.710 1.00 76.81 97 SER A O 1
ATOM 758 N N . ILE A 1 98 ? -8.242 -1.912 15.929 1.00 77.81 98 ILE A N 1
ATOM 759 C CA . ILE A 1 98 ? -8.929 -2.101 17.203 1.00 77.81 98 ILE A CA 1
ATOM 760 C C . ILE A 1 98 ? -8.220 -1.218 18.220 1.00 77.81 98 ILE A C 1
ATOM 762 O O . ILE A 1 98 ? -7.014 -1.358 18.424 1.00 77.81 98 ILE A O 1
ATOM 766 N N . ALA A 1 99 ? -8.969 -0.329 18.858 1.00 77.12 99 ALA A N 1
ATOM 767 C CA . ALA A 1 99 ? -8.503 0.468 19.982 1.00 77.12 99 ALA A CA 1
ATOM 768 C C . ALA A 1 99 ? -9.429 0.255 21.184 1.00 77.12 99 ALA A C 1
ATOM 770 O O . ALA A 1 99 ? -10.607 -0.059 21.022 1.00 77.12 99 ALA A O 1
ATOM 771 N N . VAL A 1 100 ? -8.891 0.395 22.391 1.00 77.94 100 VAL A N 1
ATOM 772 C CA . VAL A 1 100 ? -9.654 0.275 23.638 1.00 77.94 100 VAL A CA 1
ATOM 773 C C . VAL A 1 100 ? -9.757 1.663 24.251 1.00 77.94 100 VAL A C 1
ATOM 775 O O . VAL A 1 100 ? -8.743 2.325 24.458 1.00 77.94 100 VAL A O 1
ATOM 778 N N . ASP A 1 101 ? -10.983 2.098 24.504 1.00 73.81 101 ASP A N 1
ATOM 779 C CA . ASP A 1 101 ? -11.300 3.297 25.261 1.00 73.81 101 ASP A CA 1
ATOM 780 C C . ASP A 1 101 ? -11.684 2.890 26.686 1.00 73.81 101 ASP A C 1
ATOM 782 O O . ASP A 1 101 ? -12.748 2.319 26.940 1.00 73.81 101 ASP A O 1
ATOM 786 N N . GLU A 1 102 ? -10.777 3.148 27.621 1.00 69.38 102 GLU A N 1
ATOM 787 C CA . GLU A 1 102 ? -10.963 2.839 29.039 1.00 69.38 102 GLU A CA 1
ATOM 788 C C . GLU A 1 102 ? -11.750 3.937 29.776 1.00 69.38 102 GLU A C 1
ATOM 790 O O . GLU A 1 102 ? -12.153 3.738 30.924 1.00 69.38 102 GLU A O 1
ATOM 795 N N . ASN A 1 103 ? -12.015 5.086 29.139 1.00 65.50 103 ASN A N 1
ATOM 796 C CA . ASN A 1 103 ? -12.637 6.229 29.796 1.00 65.50 103 ASN A CA 1
ATOM 797 C C . ASN A 1 103 ? -14.144 6.312 29.515 1.00 65.50 103 ASN A C 1
ATOM 799 O O . ASN A 1 103 ? -14.604 7.076 28.674 1.00 65.50 103 ASN A O 1
ATOM 803 N N . VAL A 1 104 ? -14.939 5.553 30.270 1.00 56.00 104 VAL A N 1
ATOM 804 C CA . VAL A 1 104 ? -16.413 5.618 30.189 1.00 56.00 104 VAL A CA 1
ATOM 805 C C . VAL A 1 104 ? -17.031 6.713 31.074 1.00 56.00 104 VAL A C 1
ATOM 807 O O . VAL A 1 104 ? -18.246 6.858 31.080 1.00 56.00 104 VAL A O 1
ATOM 810 N N . ASN A 1 105 ? -16.242 7.554 31.755 1.00 52.25 105 ASN A N 1
ATOM 811 C CA . ASN A 1 105 ? -16.783 8.621 32.605 1.00 52.25 105 ASN A CA 1
ATOM 812 C C . ASN A 1 105 ? -16.026 9.950 32.442 1.00 52.25 105 ASN A C 1
ATOM 814 O O . ASN A 1 105 ? -14.911 10.114 32.934 1.00 52.25 105 ASN A O 1
ATOM 818 N N . SER A 1 106 ? -16.687 10.936 31.833 1.00 45.22 106 SER A N 1
ATOM 819 C CA . SER A 1 106 ? -16.574 12.344 32.243 1.00 45.22 106 SER A CA 1
ATOM 820 C C . SER A 1 106 ? -17.887 12.761 32.884 1.00 45.22 106 SER A C 1
ATOM 822 O O . SER A 1 106 ? -18.936 12.398 32.308 1.00 45.22 106 SER A O 1
#

pLDDT: mean 72.22, std 11.19, range [42.56, 93.31]

Radius of gyration: 29.17 Å; chains: 1; bounding box: 62×19×88 Å

Sequence (106 aa):
MRNPLVKNSEGSVESFITLIPQVFIFL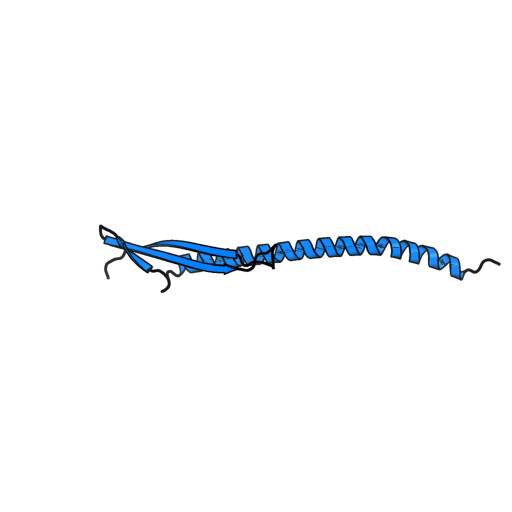LMFQLVFMQFSFIRDTHTSQGEISRTAILGGSKYTSHPLVGGGSVLLLDETSVIEKFIDFGSLAQKKIISIAVDENVNS